Protein AF-A0A939CFZ0-F1 (afdb_monomer_lite)

Radius of gyration: 14.92 Å; chains: 1; bounding box: 41×32×35 Å

pLDDT: mean 77.71, std 24.06, range [23.08, 98.31]

Secondary structure (DSSP, 8-state):
------------TTS--SBSS-GGG------S---HHHHGGGB-EEEEEE----TTTHHHHHHHHHHHHHHHHHHHHTTT---EEEEEESS--HHHHHHHHHHHHTTSSSEEEETT-HHHHHHHHHHHHT-

Foldseek 3Di:
DDDPQPQDPPPVVPDAHQWPDDPVPPDPPPDPDDQLLVRQVTHAEGEGEEEDQDLVCQVVSLVVRVVVLVVVQVRNVVNVHGHAYEYEYQHDDPVSVVVNVVCCVVRVHVAYAHPVDPVRVVVVVVVSNVD

Sequence (131 aa):
DGYFVYSCYFNITTLGEPFNLAPAELVANKSSTIEPSVVAPYVIALGELKGGIDPAGADEHWKTAQAALNRIREAFSRVGHSPLTFFVGSAIARRMAGEIWNQLENGTLSNAANLNRENQVASISRWLCSL

Structure (mmCIF, N/CA/C/O backbone):
data_AF-A0A939CFZ0-F1
#
_entry.id   AF-A0A939CFZ0-F1
#
loop_
_atom_site.group_PDB
_atom_site.id
_atom_site.type_symbol
_atom_site.label_atom_id
_atom_site.label_alt_id
_atom_site.label_comp_id
_atom_site.label_asym_id
_atom_site.label_entity_id
_atom_site.label_seq_id
_atom_site.pdbx_PDB_ins_code
_atom_site.Cartn_x
_atom_site.Cartn_y
_atom_site.Cartn_z
_atom_site.occupancy
_atom_site.B_iso_or_equiv
_atom_site.auth_seq_id
_atom_site.auth_comp_id
_atom_site.auth_asym_id
_atom_site.auth_atom_id
_atom_site.pdbx_PDB_model_num
ATOM 1 N N . ASP A 1 1 ? -4.472 19.194 -17.333 1.00 30.38 1 ASP A N 1
ATOM 2 C CA . ASP A 1 1 ? -3.501 18.104 -17.092 1.00 30.38 1 ASP A CA 1
ATOM 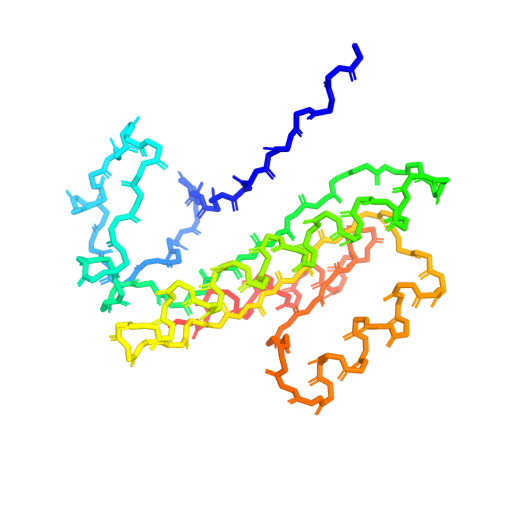3 C C . ASP A 1 1 ? -3.765 17.423 -15.755 1.00 30.38 1 ASP A C 1
ATOM 5 O O . ASP A 1 1 ? -3.007 17.550 -14.802 1.00 30.38 1 ASP A O 1
ATOM 9 N N . GLY A 1 2 ? -4.929 16.770 -15.663 1.00 26.86 2 GLY A N 1
ATOM 10 C CA . GLY A 1 2 ? -5.463 16.219 -14.419 1.00 26.86 2 GLY A CA 1
ATOM 11 C C . GLY A 1 2 ? -5.058 14.763 -14.234 1.00 26.86 2 GLY A C 1
ATOM 12 O O . GLY A 1 2 ? -5.605 13.879 -14.890 1.00 26.86 2 GLY A O 1
ATOM 13 N N . TYR A 1 3 ? -4.126 14.513 -13.320 1.00 26.98 3 TYR A N 1
ATOM 14 C CA . TYR A 1 3 ? -3.866 13.168 -12.825 1.00 26.98 3 TYR A CA 1
ATOM 15 C C . TYR A 1 3 ? -5.066 12.721 -11.986 1.00 26.98 3 TYR A C 1
ATOM 17 O O . TYR A 1 3 ? -5.286 13.210 -10.878 1.00 26.98 3 TYR A O 1
ATOM 25 N N . PHE A 1 4 ? -5.858 11.799 -12.531 1.00 23.08 4 PHE A N 1
ATOM 26 C CA . PHE A 1 4 ? -6.866 11.065 -11.778 1.00 23.08 4 PHE A CA 1
ATOM 27 C C . PHE A 1 4 ? -6.162 10.295 -10.656 1.00 23.08 4 PHE A C 1
ATOM 29 O O . PHE A 1 4 ? -5.534 9.260 -10.883 1.00 23.08 4 PHE A O 1
ATOM 36 N N . VAL A 1 5 ? -6.250 10.811 -9.431 1.00 25.39 5 VAL A N 1
ATOM 37 C CA . VAL A 1 5 ? -5.946 10.039 -8.229 1.00 25.39 5 VAL A CA 1
ATOM 38 C C . VAL A 1 5 ? -7.074 9.024 -8.085 1.00 25.39 5 VAL A C 1
ATOM 40 O O . VAL A 1 5 ? -8.095 9.299 -7.462 1.00 25.39 5 VAL A O 1
ATOM 43 N N . TYR A 1 6 ? -6.913 7.849 -8.691 1.00 26.91 6 TYR A N 1
ATOM 44 C CA . TYR A 1 6 ? -7.651 6.679 -8.242 1.00 26.91 6 TYR A CA 1
ATOM 45 C C . TYR A 1 6 ? -7.148 6.377 -6.830 1.00 26.91 6 TYR A C 1
ATOM 47 O O . TYR A 1 6 ? -6.090 5.776 -6.651 1.00 26.91 6 TYR A O 1
ATOM 55 N N . SER A 1 7 ? -7.875 6.852 -5.818 1.00 30.52 7 SER A N 1
ATOM 56 C CA . SER A 1 7 ? -7.883 6.155 -4.540 1.00 30.52 7 SER A CA 1
ATOM 57 C C . SER A 1 7 ? -8.639 4.864 -4.824 1.00 30.52 7 SER A C 1
ATOM 59 O O . SER A 1 7 ? -9.865 4.853 -4.948 1.00 30.52 7 SER A O 1
ATOM 61 N N . CYS A 1 8 ? -7.893 3.801 -5.120 1.00 31.34 8 CYS A N 1
ATOM 62 C CA . CYS A 1 8 ? -8.468 2.480 -5.289 1.00 31.34 8 CYS A CA 1
ATOM 63 C C . CYS A 1 8 ? -8.959 2.018 -3.917 1.00 31.34 8 CYS A C 1
ATOM 65 O O . CYS A 1 8 ? -8.234 1.360 -3.178 1.00 31.34 8 CYS A O 1
ATOM 67 N N . TYR A 1 9 ? -10.220 2.312 -3.603 1.00 33.47 9 TYR A N 1
ATOM 68 C CA . TYR A 1 9 ? -11.008 1.374 -2.821 1.00 33.47 9 TYR A CA 1
ATOM 69 C C . TYR A 1 9 ? -11.030 0.093 -3.649 1.00 33.47 9 TYR A C 1
ATOM 71 O O . TYR A 1 9 ? -11.681 0.037 -4.693 1.00 33.47 9 TYR A O 1
ATOM 79 N N . PHE A 1 10 ? -10.224 -0.894 -3.265 1.00 31.50 10 PHE A N 1
ATOM 80 C CA . PHE A 1 10 ? -10.319 -2.228 -3.836 1.00 31.50 10 PHE A CA 1
ATOM 81 C C . PHE A 1 10 ? -11.699 -2.783 -3.473 1.00 31.50 10 PHE A C 1
ATOM 83 O O . PHE A 1 10 ? -11.887 -3.384 -2.425 1.00 31.50 10 PHE A O 1
ATOM 90 N N . ASN A 1 11 ? -12.674 -2.532 -4.339 1.00 27.66 11 ASN A N 1
ATOM 91 C CA . ASN A 1 11 ? -13.893 -3.309 -4.423 1.00 27.66 11 ASN A CA 1
ATOM 92 C C . ASN A 1 11 ? -13.562 -4.453 -5.386 1.00 27.66 11 ASN A C 1
ATOM 94 O O . ASN A 1 11 ? -13.611 -4.293 -6.608 1.00 27.66 11 ASN A O 1
ATOM 98 N N . ILE A 1 12 ? -13.068 -5.566 -4.837 1.00 31.70 12 ILE A N 1
ATOM 99 C CA . ILE A 1 12 ? -12.802 -6.777 -5.611 1.00 31.70 12 ILE A CA 1
ATOM 100 C C . ILE A 1 12 ? -14.153 -7.468 -5.819 1.00 31.70 12 ILE A C 1
ATOM 102 O O . ILE A 1 12 ? -14.441 -8.513 -5.246 1.00 31.70 12 ILE A O 1
ATOM 106 N N . THR A 1 13 ? -14.975 -6.915 -6.709 1.00 27.11 13 THR A N 1
ATOM 107 C CA . THR A 1 13 ? -16.302 -7.452 -7.056 1.00 27.11 13 THR A CA 1
ATOM 108 C C . THR A 1 13 ? -16.230 -8.753 -7.873 1.00 27.11 13 THR A C 1
ATOM 110 O O . THR A 1 13 ? -17.163 -9.114 -8.586 1.00 27.11 13 THR A O 1
ATOM 113 N N . THR A 1 14 ? -15.114 -9.485 -7.820 1.00 31.31 14 THR A N 1
ATOM 114 C CA . THR A 1 14 ? -14.989 -10.810 -8.452 1.00 31.31 14 THR A CA 1
ATOM 115 C C . THR A 1 14 ? -14.184 -11.841 -7.662 1.00 31.31 14 THR A C 1
ATOM 117 O O . THR A 1 14 ? -14.137 -12.987 -8.090 1.00 31.31 14 THR A O 1
ATOM 120 N N . LEU A 1 15 ? -13.605 -11.503 -6.506 1.00 31.08 15 LEU A N 1
ATOM 121 C CA . LEU A 1 15 ? -12.813 -12.410 -5.661 1.00 31.08 15 LEU A CA 1
ATOM 122 C C . LEU A 1 15 ? -12.741 -11.868 -4.213 1.00 31.08 15 LEU A C 1
ATOM 124 O O . LEU A 1 15 ? -11.761 -11.229 -3.866 1.00 31.08 15 LEU A O 1
ATOM 128 N N . GLY A 1 16 ? -13.763 -12.129 -3.386 1.00 33.84 16 GLY A N 1
ATOM 129 C CA . GLY A 1 16 ? -13.698 -12.088 -1.907 1.00 33.84 16 GLY A CA 1
ATOM 130 C C . GLY A 1 16 ? -13.212 -10.778 -1.257 1.00 33.84 16 GLY A C 1
ATOM 131 O O . GLY A 1 16 ? -12.017 -10.538 -1.142 1.00 33.84 16 GLY A O 1
ATOM 132 N N . GLU A 1 17 ? -14.166 -9.966 -0.803 1.00 39.81 17 GLU A N 1
ATOM 133 C CA . GLU A 1 17 ? -14.052 -8.568 -0.347 1.00 39.81 17 GLU A CA 1
ATOM 134 C C . GLU A 1 17 ? -13.110 -8.299 0.861 1.00 39.81 17 GLU A C 1
ATOM 136 O O . GLU A 1 17 ? -13.135 -9.052 1.831 1.00 39.81 17 GLU A O 1
ATOM 141 N N . PRO A 1 18 ? -12.381 -7.157 0.894 1.00 44.28 18 PRO A N 1
ATOM 142 C CA . PRO A 1 18 ? -11.591 -6.676 2.042 1.00 44.28 18 PRO A CA 1
ATOM 143 C C . PRO A 1 18 ? -12.430 -5.948 3.121 1.00 44.28 18 PRO A C 1
ATOM 145 O O . PRO A 1 18 ? -11.961 -5.008 3.770 1.00 44.28 18 PRO A O 1
ATOM 148 N N . PHE A 1 19 ? -13.678 -6.374 3.319 1.00 45.50 19 PHE A N 1
ATOM 149 C CA . PHE A 1 19 ? -14.590 -5.859 4.341 1.00 45.50 19 PHE A CA 1
ATOM 150 C C . PHE A 1 19 ? -15.130 -7.030 5.160 1.00 45.50 19 PHE A C 1
ATOM 152 O O . PHE A 1 19 ? -15.571 -8.023 4.586 1.00 45.50 19 PHE A O 1
ATOM 159 N N . ASN A 1 20 ? -15.162 -6.906 6.491 1.00 49.06 20 ASN A N 1
ATOM 160 C CA . ASN A 1 20 ? -15.810 -7.901 7.359 1.00 49.06 20 ASN A CA 1
ATOM 161 C C . ASN A 1 20 ? -17.340 -7.717 7.361 1.00 49.06 20 ASN A C 1
ATOM 163 O O . ASN A 1 20 ? -17.954 -7.473 8.399 1.00 49.06 20 ASN A O 1
ATOM 167 N N . LEU A 1 21 ? -17.934 -7.720 6.170 1.00 49.19 21 LEU A N 1
ATOM 168 C CA . LEU A 1 21 ? -19.355 -7.512 5.910 1.00 49.19 21 LEU A CA 1
ATOM 169 C C . LEU A 1 21 ? -19.828 -8.552 4.899 1.00 49.19 21 LEU A C 1
ATOM 171 O O . LEU A 1 21 ? -19.090 -8.926 3.985 1.00 49.19 21 LEU A O 1
ATOM 175 N N . ALA A 1 22 ? -21.079 -8.997 5.022 1.00 48.50 22 ALA A N 1
ATOM 176 C CA . ALA A 1 22 ? -21.674 -9.799 3.961 1.00 48.50 22 ALA A CA 1
ATOM 177 C C . ALA A 1 22 ? -21.797 -8.944 2.679 1.00 48.50 22 ALA A C 1
ATOM 179 O O . ALA A 1 22 ? -22.080 -7.748 2.777 1.00 48.50 22 ALA A O 1
ATOM 180 N N . PRO A 1 23 ? -21.681 -9.517 1.462 1.00 53.94 23 PRO A N 1
ATOM 181 C CA . PRO A 1 23 ? -21.803 -8.754 0.211 1.00 53.94 23 PRO A CA 1
ATOM 182 C C . PRO A 1 23 ? -23.098 -7.931 0.094 1.00 53.94 23 PRO A C 1
ATOM 184 O O . PRO A 1 23 ? -23.124 -6.897 -0.564 1.00 53.94 23 PRO A O 1
ATOM 187 N N . ALA A 1 24 ? -24.174 -8.372 0.757 1.00 50.50 24 ALA A N 1
ATOM 188 C CA . ALA A 1 24 ? -25.457 -7.670 0.807 1.00 50.50 24 ALA A CA 1
ATOM 189 C C . ALA A 1 24 ? -25.440 -6.391 1.671 1.00 50.50 24 ALA A C 1
ATOM 191 O O . ALA A 1 24 ? -26.311 -5.539 1.513 1.00 50.50 24 ALA A O 1
ATOM 192 N N . GLU A 1 25 ? -24.467 -6.251 2.571 1.00 49.28 25 GLU A N 1
ATOM 193 C CA . GLU A 1 25 ? -24.308 -5.109 3.480 1.00 49.28 25 GLU A CA 1
ATOM 194 C C . GLU A 1 25 ? -23.348 -4.049 2.922 1.00 49.28 25 GLU A C 1
ATOM 196 O O . GLU A 1 25 ? -23.222 -2.960 3.488 1.00 49.28 25 GLU A O 1
ATOM 201 N N . LEU A 1 26 ? -22.702 -4.329 1.783 1.00 48.41 26 LEU A N 1
ATOM 202 C CA . LEU A 1 26 ? -21.867 -3.372 1.068 1.00 48.41 26 LEU A CA 1
ATOM 203 C C . LEU A 1 26 ? -22.761 -2.321 0.388 1.00 48.41 26 LEU A C 1
ATOM 205 O O . LEU A 1 26 ? -23.073 -2.383 -0.802 1.00 48.41 26 LEU A O 1
ATOM 209 N N . VAL A 1 27 ? -23.214 -1.327 1.152 1.00 47.69 27 VAL A N 1
ATOM 210 C CA . VAL A 1 27 ? -23.895 -0.164 0.581 1.00 47.69 27 VAL A CA 1
ATOM 211 C C . VAL A 1 27 ? -22.878 0.563 -0.293 1.00 47.69 27 VAL A C 1
ATOM 213 O O . VAL A 1 27 ? -21.887 1.090 0.212 1.00 47.69 27 VAL A O 1
ATOM 216 N N . ALA A 1 28 ? -23.120 0.599 -1.607 1.00 44.78 28 ALA A N 1
ATOM 217 C CA . ALA A 1 28 ? -22.360 1.413 -2.549 1.00 44.78 28 ALA A CA 1
ATOM 218 C C . ALA A 1 28 ? -22.519 2.891 -2.168 1.00 44.78 28 ALA A C 1
ATOM 220 O O . ALA A 1 28 ? -23.424 3.594 -2.626 1.00 44.78 28 ALA A O 1
ATOM 221 N N . ASN A 1 29 ? -21.666 3.350 -1.260 1.00 42.12 29 ASN A N 1
ATOM 222 C CA . ASN A 1 29 ? -21.728 4.689 -0.723 1.00 42.12 29 ASN A CA 1
ATOM 223 C C . ASN A 1 29 ? -21.163 5.628 -1.794 1.00 42.12 29 ASN A C 1
ATOM 225 O O . ASN A 1 29 ? -19.958 5.708 -2.003 1.00 42.12 29 ASN A O 1
ATOM 229 N N . LYS A 1 30 ? -22.049 6.319 -2.521 1.00 42.34 30 LYS A N 1
ATOM 230 C CA . LYS A 1 30 ? -21.680 7.356 -3.507 1.00 42.34 30 LYS A CA 1
ATOM 231 C C . LYS A 1 30 ? -21.201 8.657 -2.841 1.00 42.34 30 LYS A C 1
ATOM 233 O O . LYS A 1 30 ? -20.939 9.637 -3.532 1.00 42.34 30 LYS A O 1
ATOM 238 N N . SER A 1 31 ? -21.136 8.680 -1.509 1.00 44.25 31 SER A N 1
ATOM 239 C CA . SER A 1 31 ? -20.640 9.800 -0.717 1.00 44.25 31 SER A CA 1
ATOM 240 C C . SER A 1 31 ? -19.113 9.855 -0.773 1.00 44.25 31 SER A C 1
ATOM 242 O O . SER A 1 31 ? -18.437 8.877 -0.465 1.00 44.25 31 SER A O 1
ATOM 244 N N . SER A 1 32 ? -18.564 11.024 -1.101 1.00 47.16 32 SER A N 1
ATOM 245 C CA . SER A 1 32 ? -17.135 11.335 -0.953 1.00 47.16 32 SER A CA 1
ATOM 246 C C . SER A 1 32 ? -16.677 11.401 0.509 1.00 47.16 32 SER A C 1
ATOM 248 O O . SER A 1 32 ? -15.482 11.525 0.774 1.00 47.16 32 SER A O 1
ATOM 250 N N . THR A 1 33 ? -17.617 11.357 1.454 1.00 49.81 33 THR A N 1
ATOM 251 C CA . THR A 1 33 ? -17.365 11.478 2.886 1.00 49.81 33 THR A CA 1
ATOM 252 C C . THR A 1 33 ? -17.589 10.119 3.532 1.00 49.81 33 THR A C 1
ATOM 254 O O . THR A 1 33 ? -18.728 9.691 3.728 1.00 49.81 33 THR A O 1
ATOM 257 N N . ILE A 1 34 ? -16.491 9.427 3.827 1.00 59.59 34 ILE A N 1
ATOM 258 C CA . ILE A 1 34 ? -16.495 8.269 4.716 1.00 59.59 34 ILE A CA 1
ATOM 259 C C . ILE A 1 34 ? -16.371 8.811 6.133 1.00 59.59 34 ILE A C 1
ATOM 261 O O . ILE A 1 34 ? -15.347 9.404 6.460 1.00 59.59 34 ILE A O 1
ATOM 265 N N . GLU A 1 35 ? -17.395 8.603 6.958 1.00 71.75 35 GLU A N 1
ATOM 266 C CA . GLU A 1 35 ? -17.320 8.854 8.398 1.00 71.75 35 GLU A CA 1
ATOM 267 C C . GLU A 1 35 ? -16.578 7.684 9.059 1.00 71.75 35 GLU A C 1
ATOM 269 O O . GLU A 1 35 ? -17.145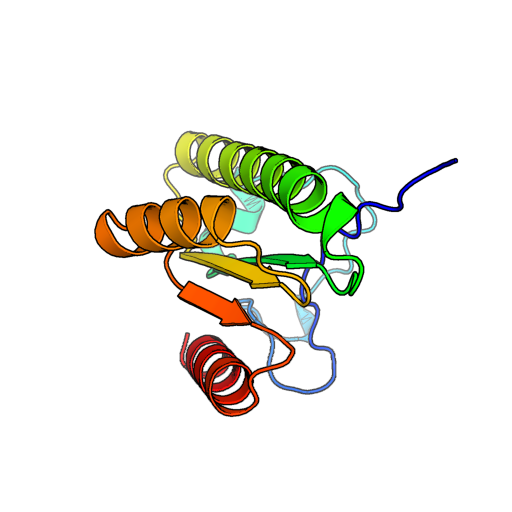 6.589 9.162 1.00 71.75 35 GLU A O 1
ATOM 274 N N . PRO A 1 36 ? -15.316 7.859 9.505 1.00 71.31 36 PRO A N 1
ATOM 275 C CA . PRO A 1 36 ? -14.514 6.748 10.010 1.00 71.31 36 PRO A CA 1
ATOM 276 C C . PRO A 1 36 ? -15.162 6.061 11.213 1.00 71.31 36 PRO A C 1
ATOM 278 O O . PRO A 1 36 ? -15.014 4.859 11.370 1.00 71.31 36 PRO A O 1
ATOM 281 N N . SER A 1 37 ? -15.926 6.793 12.027 1.00 72.31 37 SER A N 1
ATOM 282 C CA . SER A 1 37 ? -16.628 6.260 13.203 1.00 72.31 37 SER A CA 1
ATOM 283 C C . SER A 1 37 ? -17.674 5.199 12.861 1.00 72.31 37 SER A C 1
ATOM 285 O O . SER A 1 37 ? -17.923 4.313 13.672 1.00 72.31 37 SER A O 1
ATOM 287 N N . VAL A 1 38 ? -18.273 5.273 11.670 1.00 75.12 38 VAL A N 1
ATOM 288 C CA . VAL A 1 38 ? -19.306 4.333 11.217 1.00 75.12 38 VAL A CA 1
ATOM 289 C C . VAL A 1 38 ? -18.672 3.095 10.592 1.00 75.12 38 VAL A C 1
ATOM 291 O O . VAL A 1 38 ? -19.132 1.980 10.821 1.00 75.12 38 VAL A O 1
ATOM 294 N N . VAL A 1 39 ? -17.614 3.281 9.800 1.00 75.38 39 VAL A N 1
ATOM 295 C CA . VAL A 1 39 ? -17.022 2.188 9.014 1.00 75.38 39 VAL A CA 1
ATOM 296 C C . VAL A 1 39 ? -15.868 1.479 9.713 1.00 75.38 39 VAL A C 1
ATOM 298 O O . VAL A 1 39 ? -15.564 0.350 9.346 1.00 75.38 39 VAL A O 1
ATOM 301 N N . ALA A 1 40 ? -15.225 2.109 10.704 1.00 76.50 40 ALA A N 1
ATOM 302 C CA . ALA A 1 40 ? -14.045 1.579 11.390 1.00 76.50 40 ALA A CA 1
ATOM 303 C C . ALA A 1 40 ? -14.156 0.100 11.781 1.00 76.50 40 ALA A C 1
ATOM 305 O O . ALA A 1 40 ? -13.257 -0.647 11.401 1.00 76.50 40 ALA A O 1
ATOM 306 N N . PRO A 1 41 ? -15.248 -0.374 12.411 1.00 77.62 41 PRO A N 1
ATOM 307 C CA . PRO A 1 41 ? -15.362 -1.781 12.798 1.00 77.62 41 PRO A CA 1
ATOM 308 C C . PRO A 1 41 ? -15.257 -2.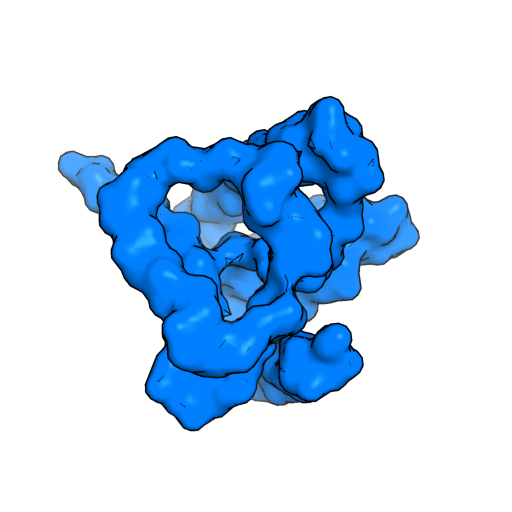782 11.634 1.00 77.62 41 PRO A C 1
ATOM 310 O O . PRO A 1 41 ? -14.942 -3.946 11.860 1.00 77.62 41 PRO A O 1
ATOM 313 N N . TYR A 1 42 ? -15.511 -2.340 10.399 1.00 81.94 42 TYR A N 1
ATOM 314 C CA . TYR A 1 42 ? -15.581 -3.185 9.204 1.00 81.94 42 TYR A CA 1
ATOM 315 C C . TYR A 1 42 ? -14.370 -3.048 8.274 1.00 81.94 42 TYR A C 1
ATOM 317 O O . TYR A 1 42 ? -14.204 -3.858 7.361 1.00 81.94 42 TYR A O 1
ATOM 325 N N . VAL A 1 43 ? -13.534 -2.025 8.476 1.00 82.31 43 VAL A N 1
ATOM 326 C CA . VAL A 1 43 ? -12.373 -1.743 7.623 1.00 82.31 43 VAL A CA 1
ATOM 327 C C . VAL A 1 43 ? -11.149 -2.471 8.170 1.00 82.31 43 VAL A C 1
ATOM 329 O O . VAL A 1 43 ? -10.579 -2.062 9.183 1.00 82.31 43 VAL A O 1
ATOM 332 N N . ILE A 1 44 ? -10.722 -3.529 7.478 1.00 88.00 44 ILE A N 1
ATOM 333 C CA . ILE A 1 44 ? -9.565 -4.344 7.881 1.00 88.00 44 ILE A CA 1
ATOM 334 C C . ILE A 1 44 ? -8.265 -3.813 7.262 1.00 88.00 44 ILE A C 1
ATOM 336 O O . ILE A 1 44 ? -7.260 -3.669 7.962 1.00 88.00 44 ILE A O 1
ATOM 340 N N . ALA A 1 45 ? -8.280 -3.480 5.967 1.00 90.56 45 ALA A N 1
ATOM 341 C CA . ALA A 1 45 ? -7.112 -2.981 5.247 1.00 90.56 45 ALA A CA 1
ATOM 342 C C . ALA A 1 45 ? -7.467 -1.876 4.244 1.00 90.56 45 ALA A C 1
ATOM 344 O O . ALA A 1 45 ? -8.511 -1.911 3.598 1.00 90.56 45 ALA A O 1
ATOM 345 N N . LEU A 1 46 ? -6.565 -0.909 4.081 1.00 91.12 46 LEU A N 1
ATOM 346 C CA . LEU A 1 46 ? -6.657 0.168 3.096 1.00 91.12 46 LEU A CA 1
ATOM 347 C C . LEU A 1 46 ? -5.314 0.338 2.391 1.00 91.12 46 LEU A C 1
ATOM 349 O O . LEU A 1 46 ? -4.260 0.281 3.019 1.00 91.12 46 LEU A O 1
ATOM 353 N N . GLY A 1 47 ? -5.320 0.579 1.087 1.00 92.88 47 GLY A N 1
ATOM 354 C CA . GLY A 1 47 ? -4.073 0.699 0.348 1.00 92.88 47 GLY A CA 1
ATOM 355 C C . GLY A 1 47 ? -4.163 1.614 -0.853 1.00 92.88 47 GLY A C 1
ATOM 356 O O . GLY A 1 47 ? -5.241 1.953 -1.327 1.00 92.88 47 GLY A O 1
ATOM 357 N N . GLU A 1 48 ? -2.995 2.006 -1.345 1.00 94.31 48 GLU A N 1
ATOM 358 C CA . GLU A 1 48 ? -2.854 2.800 -2.561 1.00 94.31 48 GLU A CA 1
ATOM 359 C C . GLU A 1 48 ? -2.264 1.936 -3.677 1.00 94.31 48 GLU A C 1
ATOM 361 O O . GLU A 1 48 ? -1.261 1.246 -3.476 1.00 94.31 48 GLU A O 1
ATOM 366 N N . LEU A 1 49 ? -2.864 2.011 -4.869 1.00 94.75 49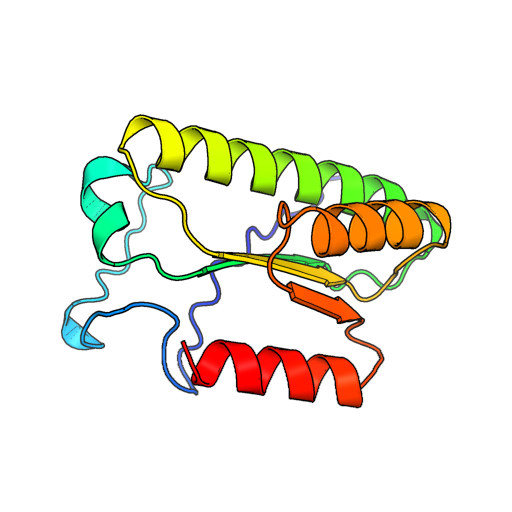 LEU A N 1
ATOM 367 C CA . LEU A 1 49 ? -2.380 1.348 -6.077 1.00 94.75 49 LEU A CA 1
ATOM 368 C C . LEU A 1 49 ? -1.975 2.382 -7.133 1.00 94.75 49 LEU A C 1
ATOM 370 O O . LEU A 1 49 ? -2.751 3.272 -7.478 1.00 94.75 49 LEU A O 1
ATOM 374 N N . LYS A 1 50 ? -0.761 2.255 -7.678 1.00 91.62 50 LYS A N 1
ATOM 375 C CA . LYS A 1 50 ? -0.236 3.099 -8.762 1.00 91.62 50 LYS A CA 1
ATOM 376 C C . LYS A 1 50 ? 0.201 2.233 -9.943 1.00 91.62 50 LYS A C 1
ATOM 378 O O . LYS A 1 50 ? 1.239 1.579 -9.898 1.00 91.62 50 LYS A O 1
ATOM 383 N N . GLY A 1 51 ? -0.587 2.259 -11.017 1.00 91.44 51 GLY A N 1
ATOM 384 C CA . GLY A 1 51 ? -0.323 1.500 -12.248 1.00 91.44 51 GLY A CA 1
ATOM 385 C C . GLY A 1 51 ? 0.630 2.175 -13.244 1.00 91.44 51 GLY A C 1
ATOM 386 O O . GLY A 1 51 ? 1.020 1.542 -14.220 1.00 91.44 51 GLY A O 1
ATOM 387 N N . GLY A 1 52 ? 1.008 3.438 -13.015 1.00 87.06 52 GLY A N 1
ATOM 388 C CA . GLY A 1 52 ? 1.905 4.180 -13.905 1.00 87.06 52 GLY A CA 1
ATOM 389 C C . GLY A 1 52 ? 3.266 3.493 -14.056 1.00 87.06 52 GLY A C 1
ATOM 390 O O . GLY A 1 52 ? 3.885 3.118 -13.060 1.00 87.06 52 GLY A O 1
ATOM 391 N N . ILE A 1 53 ? 3.712 3.327 -15.303 1.00 86.69 53 ILE A N 1
ATOM 392 C CA . ILE A 1 53 ? 4.981 2.665 -15.651 1.00 86.69 53 ILE A CA 1
ATOM 393 C C . ILE A 1 53 ? 6.149 3.644 -15.813 1.00 86.69 53 ILE A C 1
ATOM 395 O O . ILE A 1 53 ? 7.294 3.206 -15.886 1.00 86.69 53 ILE A O 1
ATOM 399 N N . ASP A 1 54 ? 5.867 4.949 -15.893 1.00 88.69 54 ASP A N 1
ATOM 400 C CA . ASP A 1 54 ? 6.890 5.971 -16.097 1.00 88.69 54 ASP A CA 1
ATOM 401 C C . ASP A 1 54 ? 7.736 6.143 -14.821 1.00 88.69 54 ASP A C 1
ATOM 403 O O . ASP A 1 54 ? 7.213 6.581 -13.788 1.00 88.69 54 ASP A O 1
ATOM 407 N N . PRO A 1 55 ? 9.041 5.814 -14.858 1.00 83.81 55 PRO A N 1
ATOM 408 C CA . PRO A 1 55 ? 9.913 5.973 -13.704 1.00 83.81 55 PRO A CA 1
ATOM 409 C C . PRO A 1 55 ? 10.114 7.439 -13.298 1.00 83.81 55 PRO A C 1
ATOM 411 O O . PRO A 1 55 ? 10.411 7.682 -12.129 1.00 83.81 55 PRO A O 1
ATOM 414 N N . ALA A 1 56 ? 9.940 8.408 -14.207 1.00 86.81 56 ALA A N 1
ATOM 415 C CA . ALA A 1 56 ? 10.105 9.827 -13.888 1.00 86.81 56 ALA A CA 1
ATOM 416 C C . ALA A 1 56 ? 9.031 10.322 -12.903 1.00 86.81 56 ALA A C 1
ATOM 418 O O . ALA A 1 56 ? 9.335 11.092 -11.994 1.00 86.81 56 ALA A O 1
ATOM 419 N N . GLY A 1 57 ? 7.799 9.816 -13.027 1.00 85.56 57 GLY A N 1
ATOM 420 C CA . GLY A 1 57 ? 6.679 10.148 -12.140 1.00 85.56 57 GLY A CA 1
ATOM 421 C C . GLY A 1 57 ? 6.583 9.294 -10.869 1.00 85.56 57 GLY A C 1
ATOM 422 O O . GLY A 1 57 ? 5.756 9.574 -10.001 1.00 85.56 57 GLY A O 1
ATOM 423 N N . ALA A 1 58 ? 7.407 8.250 -10.723 1.00 87.44 58 ALA A N 1
ATOM 424 C CA . ALA A 1 58 ? 7.278 7.270 -9.639 1.00 87.44 58 ALA A CA 1
ATOM 425 C C . ALA A 1 58 ? 7.371 7.909 -8.243 1.00 87.44 58 ALA A C 1
ATOM 427 O O . ALA A 1 58 ? 6.537 7.663 -7.370 1.00 87.44 58 ALA A O 1
ATOM 428 N N . ASP A 1 59 ? 8.352 8.790 -8.055 1.00 89.56 59 ASP A N 1
ATOM 429 C CA . ASP A 1 59 ? 8.589 9.479 -6.789 1.00 89.56 59 ASP A CA 1
ATOM 430 C C . ASP A 1 59 ? 7.458 10.463 -6.431 1.00 89.56 59 ASP A C 1
ATOM 432 O O . ASP A 1 59 ? 7.121 10.620 -5.255 1.00 89.56 59 ASP A O 1
ATOM 436 N N . GLU A 1 60 ? 6.854 11.120 -7.424 1.00 88.56 60 GLU A N 1
ATOM 437 C CA . GLU A 1 60 ? 5.724 12.040 -7.232 1.00 88.56 60 GLU A CA 1
ATOM 438 C C . GLU A 1 60 ? 4.435 11.285 -6.890 1.00 88.56 60 GLU A C 1
ATOM 440 O O . GLU A 1 60 ? 3.702 11.649 -5.959 1.00 88.56 60 GLU A O 1
ATOM 445 N N . HIS A 1 61 ? 4.181 10.183 -7.597 1.00 89.81 61 HIS A N 1
ATOM 446 C CA . HIS A 1 61 ? 3.057 9.298 -7.314 1.00 89.81 61 HIS A CA 1
ATOM 447 C C . HIS A 1 61 ? 3.174 8.651 -5.932 1.00 89.81 61 HIS A C 1
ATOM 449 O O . HIS A 1 61 ? 2.168 8.549 -5.225 1.00 89.81 61 HIS A O 1
ATOM 455 N N . TRP A 1 62 ? 4.387 8.281 -5.513 1.00 91.25 62 TRP A N 1
ATOM 456 C CA . TRP A 1 62 ? 4.654 7.782 -4.168 1.00 91.25 62 TRP A CA 1
ATOM 457 C C . TRP A 1 62 ? 4.380 8.826 -3.085 1.00 91.25 62 TRP A C 1
ATOM 459 O O . TRP A 1 62 ? 3.661 8.525 -2.137 1.00 91.25 62 TRP A O 1
ATOM 469 N N . LYS A 1 63 ? 4.865 10.066 -3.233 1.00 91.38 63 LYS A N 1
ATOM 470 C CA . LYS A 1 63 ? 4.586 11.148 -2.264 1.00 91.38 63 LYS A CA 1
ATOM 471 C C . LYS A 1 63 ? 3.086 11.382 -2.089 1.00 91.38 63 LYS A C 1
ATOM 473 O O . LYS A 1 63 ? 2.603 11.568 -0.973 1.00 91.38 63 LYS A O 1
ATOM 478 N N . THR A 1 64 ? 2.342 11.327 -3.191 1.00 89.12 64 THR A N 1
ATOM 479 C CA . THR A 1 64 ? 0.881 11.465 -3.173 1.00 89.12 64 THR A CA 1
ATOM 480 C C . THR A 1 64 ? 0.215 10.287 -2.454 1.00 89.12 64 THR A C 1
ATOM 482 O O . THR A 1 64 ? -0.659 10.501 -1.615 1.00 89.12 64 THR A O 1
ATOM 485 N N . ALA A 1 65 ? 0.649 9.052 -2.733 1.00 91.62 65 ALA A N 1
ATOM 486 C CA . ALA A 1 65 ? 0.164 7.853 -2.047 1.00 91.62 65 ALA A CA 1
ATOM 487 C C . ALA A 1 65 ? 0.468 7.894 -0.540 1.00 91.62 65 ALA A C 1
ATOM 489 O O . ALA A 1 65 ? -0.410 7.641 0.279 1.00 91.62 65 ALA A O 1
ATOM 490 N N . GLN A 1 66 ? 1.685 8.283 -0.159 1.00 93.69 66 GLN A N 1
ATOM 491 C CA . GLN A 1 66 ? 2.093 8.415 1.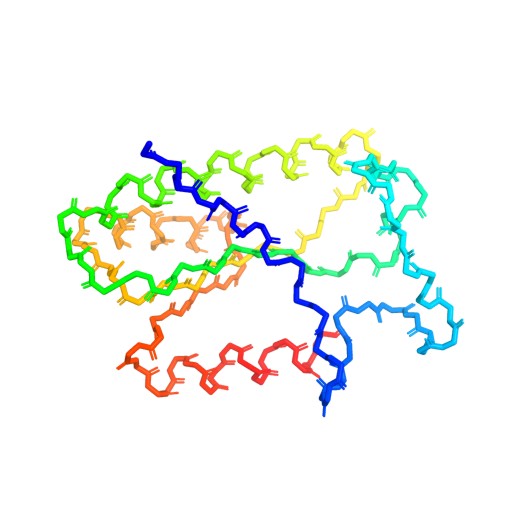237 1.00 93.69 66 GLN A CA 1
ATOM 492 C C . GLN A 1 66 ? 1.233 9.449 1.976 1.00 93.69 66 GLN A C 1
ATOM 494 O O . GLN A 1 66 ? 0.761 9.177 3.079 1.00 93.69 66 GLN A O 1
ATOM 499 N N . ALA A 1 67 ? 0.965 10.604 1.359 1.00 89.25 67 ALA A N 1
ATOM 500 C CA . ALA A 1 67 ? 0.076 11.610 1.934 1.00 89.25 67 ALA A CA 1
ATOM 501 C C . ALA A 1 67 ? -1.359 11.084 2.123 1.00 89.25 67 ALA A C 1
ATOM 503 O O . ALA A 1 67 ? -1.981 11.365 3.147 1.00 89.25 67 ALA A O 1
ATOM 504 N N . ALA A 1 68 ? -1.883 10.299 1.175 1.00 89.50 68 ALA A N 1
ATOM 505 C CA . ALA A 1 68 ? -3.195 9.664 1.301 1.00 89.50 68 ALA A CA 1
ATOM 506 C C . ALA A 1 68 ? -3.231 8.629 2.441 1.00 89.50 68 ALA A C 1
ATOM 508 O O . ALA A 1 68 ? -4.121 8.685 3.290 1.00 89.50 68 ALA A O 1
ATOM 509 N N . LEU A 1 69 ? -2.228 7.751 2.524 1.00 92.69 69 LEU A N 1
ATOM 510 C CA . LEU A 1 69 ? -2.104 6.770 3.607 1.00 92.69 69 LEU A CA 1
ATOM 511 C C . LEU A 1 69 ? -1.975 7.445 4.982 1.00 92.69 69 LEU A C 1
ATOM 513 O O . LEU A 1 69 ? -2.565 6.976 5.952 1.00 92.69 69 LEU A O 1
ATOM 517 N N . ASN A 1 70 ? -1.262 8.571 5.082 1.00 92.44 70 ASN A N 1
ATOM 518 C CA . ASN A 1 70 ? -1.181 9.341 6.328 1.00 92.44 70 ASN A CA 1
ATOM 519 C C . ASN A 1 70 ? -2.554 9.880 6.747 1.00 92.44 70 ASN A C 1
ATOM 521 O O . ASN A 1 70 ? -2.951 9.683 7.893 1.00 92.44 70 ASN A O 1
ATOM 525 N N . ARG A 1 71 ? -3.322 10.459 5.813 1.00 90.44 71 ARG A N 1
ATOM 526 C CA . ARG A 1 71 ? -4.692 10.930 6.091 1.00 90.44 71 ARG A CA 1
ATOM 527 C C . ARG A 1 71 ? -5.605 9.801 6.558 1.00 90.44 71 ARG A C 1
ATOM 529 O O . ARG A 1 71 ? -6.413 10.022 7.453 1.00 90.44 71 ARG A O 1
ATOM 536 N N . ILE A 1 72 ? -5.469 8.605 5.980 1.00 86.44 72 ILE A N 1
ATOM 537 C CA . ILE A 1 72 ? -6.192 7.408 6.427 1.00 86.44 72 ILE A CA 1
ATOM 538 C C . ILE A 1 72 ? -5.832 7.099 7.882 1.00 86.44 72 ILE A C 1
ATOM 540 O O . ILE A 1 72 ? -6.715 7.077 8.735 1.00 86.44 72 ILE A O 1
ATOM 544 N N . ARG A 1 73 ? -4.545 6.927 8.200 1.00 92.31 73 ARG A N 1
ATOM 545 C CA . ARG A 1 73 ? -4.112 6.592 9.568 1.00 92.31 73 ARG A CA 1
ATOM 546 C C . ARG A 1 73 ? -4.570 7.639 10.585 1.00 92.31 73 ARG A C 1
ATOM 548 O O . ARG A 1 73 ? -5.087 7.279 11.635 1.00 92.31 73 ARG A O 1
ATOM 555 N N . GLU A 1 74 ? -4.448 8.922 10.254 1.00 90.25 74 GLU A N 1
ATOM 556 C CA . GLU A 1 74 ? -4.925 10.028 11.092 1.00 90.25 74 GLU A CA 1
ATOM 557 C C . GLU A 1 74 ? -6.447 10.030 11.270 1.00 90.25 74 GLU A C 1
ATOM 559 O O . GLU A 1 74 ? -6.945 10.372 12.339 1.00 90.25 74 GLU A O 1
ATOM 564 N N . ALA A 1 75 ? -7.212 9.692 10.231 1.00 87.06 75 ALA A N 1
ATOM 565 C CA . ALA A 1 75 ? -8.667 9.663 10.307 1.00 87.06 75 ALA A CA 1
ATOM 566 C C . ALA A 1 75 ? -9.184 8.523 11.184 1.00 87.06 75 ALA A C 1
ATOM 568 O O . ALA A 1 75 ? -10.085 8.742 11.995 1.00 87.06 75 ALA A O 1
ATOM 569 N N . PHE A 1 76 ? -8.596 7.335 11.054 1.00 87.38 76 PHE A N 1
ATOM 570 C CA . PHE A 1 76 ? -8.997 6.168 11.832 1.00 87.38 76 PHE A CA 1
ATOM 571 C C . PHE A 1 76 ? -8.463 6.211 13.272 1.00 87.38 76 PHE A C 1
ATOM 573 O O . PHE A 1 76 ? -9.177 5.807 14.192 1.00 87.38 76 PHE A O 1
ATOM 580 N N . SER A 1 77 ? -7.290 6.808 13.516 1.00 92.69 77 SER A N 1
ATOM 581 C CA . SER A 1 77 ? -6.771 6.961 14.883 1.00 92.69 77 SER A CA 1
ATOM 582 C C . SER A 1 77 ? -7.668 7.841 15.760 1.00 92.69 77 SER A C 1
ATOM 584 O O . SER A 1 77 ? -7.833 7.554 16.945 1.00 92.69 77 SER A O 1
ATOM 586 N N . ARG A 1 78 ? -8.334 8.854 15.179 1.00 91.06 78 ARG A N 1
ATOM 587 C CA . ARG A 1 78 ? -9.323 9.699 15.880 1.00 91.06 78 ARG A CA 1
ATOM 588 C C . ARG A 1 78 ? -10.537 8.932 16.402 1.00 91.06 78 ARG A C 1
ATOM 590 O O . ARG A 1 78 ? -11.207 9.424 17.303 1.00 91.06 78 ARG A O 1
ATOM 597 N N . VAL A 1 79 ? -10.823 7.756 15.847 1.00 90.62 79 VAL A N 1
ATOM 598 C CA . VAL A 1 79 ? -11.933 6.888 16.268 1.00 90.62 79 VAL A CA 1
ATOM 599 C C . VAL A 1 79 ? -11.443 5.607 16.949 1.00 90.62 79 VAL A C 1
ATOM 601 O O . VAL A 1 79 ? -12.212 4.670 17.121 1.00 90.62 79 VAL A O 1
ATOM 604 N N . GLY A 1 80 ? -10.166 5.563 17.349 1.00 92.56 80 GLY A N 1
ATOM 605 C CA . GLY A 1 80 ? -9.581 4.425 18.058 1.00 92.56 80 GLY A CA 1
ATOM 606 C C . GLY A 1 80 ? -9.378 3.178 17.194 1.00 92.56 80 GLY A C 1
ATOM 607 O O . GLY A 1 80 ? -9.246 2.089 17.744 1.00 92.56 80 GLY A O 1
ATOM 608 N N . HIS A 1 81 ? -9.347 3.320 15.865 1.00 88.75 81 HIS A N 1
ATOM 609 C CA . HIS A 1 81 ? -9.147 2.212 14.930 1.00 88.75 81 HIS A CA 1
ATOM 610 C C . HIS A 1 81 ? -7.829 2.344 14.170 1.00 88.75 81 HIS A C 1
ATOM 612 O O . HIS A 1 81 ? -7.354 3.447 13.905 1.00 88.75 81 HIS A O 1
ATOM 618 N N . SER A 1 82 ? -7.238 1.214 13.789 1.00 93.00 82 SER A N 1
ATOM 619 C CA . SER A 1 82 ? -5.963 1.182 13.067 1.00 93.00 82 SER A CA 1
ATOM 620 C C . SER A 1 82 ? -6.000 0.108 11.977 1.00 93.00 82 SER A C 1
ATOM 622 O O . SER A 1 82 ? -5.529 -1.006 12.214 1.00 93.00 82 SER A O 1
ATOM 624 N N . PRO A 1 83 ? -6.564 0.410 10.793 1.00 90.38 83 PRO A N 1
ATOM 625 C CA . PRO A 1 83 ? -6.597 -0.549 9.697 1.00 90.38 83 PRO A CA 1
ATOM 626 C C . PRO A 1 83 ? -5.180 -0.849 9.196 1.00 90.38 83 PRO A C 1
ATOM 628 O O . PRO A 1 83 ? -4.290 0.007 9.245 1.00 90.38 83 PRO A O 1
ATOM 631 N N . LEU A 1 84 ? -4.978 -2.057 8.670 1.00 95.19 84 LEU A N 1
ATOM 632 C CA . LEU A 1 84 ? -3.743 -2.417 7.979 1.00 95.19 84 LEU A CA 1
ATOM 633 C C . LEU A 1 84 ? -3.570 -1.504 6.764 1.00 95.19 84 LEU A C 1
ATOM 635 O O . LEU A 1 84 ? -4.540 -1.184 6.075 1.00 95.19 84 LEU A O 1
ATOM 639 N N . THR A 1 85 ? -2.338 -1.082 6.481 1.00 95.81 85 THR A N 1
ATOM 640 C CA . THR A 1 85 ? -2.071 -0.230 5.313 1.00 95.81 85 THR A CA 1
ATOM 641 C C . THR A 1 85 ? -1.109 -0.882 4.343 1.00 95.81 85 THR A C 1
ATOM 643 O O . THR A 1 85 ? -0.152 -1.525 4.762 1.00 95.81 85 THR A O 1
ATOM 646 N N . PHE A 1 86 ? -1.337 -0.737 3.039 1.00 97.12 86 PHE A N 1
ATOM 647 C CA . PHE A 1 86 ? -0.455 -1.335 2.037 1.00 97.12 86 PHE A CA 1
ATOM 648 C C . PHE A 1 86 ? -0.258 -0.453 0.800 1.00 97.12 86 PHE A C 1
ATOM 650 O O . PHE A 1 86 ? -1.046 0.451 0.521 1.00 97.12 86 PHE A O 1
ATOM 657 N N . PHE A 1 87 ? 0.819 -0.704 0.055 1.00 96.75 87 PHE A N 1
ATOM 658 C CA . PHE A 1 87 ? 1.129 0.024 -1.178 1.00 96.75 87 PHE A CA 1
ATOM 659 C C . PHE A 1 87 ? 1.474 -0.920 -2.328 1.00 96.75 87 PHE A C 1
ATOM 661 O O . PHE A 1 87 ? 2.288 -1.830 -2.183 1.00 96.75 87 PHE A O 1
ATOM 668 N N . VAL A 1 88 ? 0.898 -0.667 -3.500 1.00 96.69 88 VAL A N 1
ATOM 669 C CA . VAL A 1 88 ? 1.163 -1.436 -4.716 1.00 96.69 88 VAL A CA 1
ATOM 670 C C . VAL A 1 88 ? 1.553 -0.489 -5.846 1.00 96.69 88 VAL A C 1
ATOM 672 O O . VAL A 1 88 ? 0.776 0.381 -6.229 1.00 96.69 88 VAL A O 1
ATOM 675 N N . GLY A 1 89 ? 2.753 -0.650 -6.402 1.00 94.81 89 GLY A N 1
ATOM 676 C CA . GLY A 1 89 ? 3.280 0.243 -7.440 1.00 94.81 89 GLY A CA 1
ATOM 677 C C . GLY A 1 89 ? 3.843 -0.505 -8.644 1.00 94.81 89 GLY A C 1
ATOM 678 O O . GLY A 1 89 ? 4.503 -1.525 -8.485 1.00 94.81 89 GLY A O 1
ATOM 679 N N . SER A 1 90 ? 3.621 0.002 -9.855 1.00 93.25 90 SER A N 1
ATOM 680 C CA . SER A 1 90 ? 4.271 -0.510 -11.070 1.00 93.25 90 SER A CA 1
ATOM 681 C C . SER A 1 90 ? 5.689 0.058 -11.218 1.00 93.25 90 SER A C 1
ATOM 683 O O . SER A 1 90 ? 6.669 -0.694 -11.225 1.00 93.25 90 SER A O 1
ATOM 685 N N . ALA A 1 91 ? 5.827 1.386 -11.222 1.00 93.25 91 ALA A N 1
ATOM 686 C CA . ALA A 1 91 ? 7.120 2.057 -11.149 1.00 93.25 91 ALA A CA 1
ATOM 687 C C . ALA A 1 91 ? 7.548 2.275 -9.685 1.00 93.25 91 ALA A C 1
ATOM 689 O O . ALA A 1 91 ? 6.895 3.003 -8.939 1.00 93.25 91 ALA A O 1
ATOM 690 N N . ILE A 1 92 ? 8.655 1.642 -9.274 1.00 92.50 92 ILE A N 1
ATOM 691 C CA . ILE A 1 92 ? 9.263 1.816 -7.945 1.00 92.50 92 ILE A CA 1
ATOM 692 C C . ILE A 1 92 ? 10.735 2.200 -8.116 1.00 92.50 92 ILE A C 1
ATOM 694 O O . ILE A 1 92 ? 11.569 1.364 -8.464 1.00 92.50 92 ILE A O 1
ATOM 698 N N . ALA A 1 93 ? 11.055 3.470 -7.869 1.00 92.00 93 ALA A N 1
ATOM 699 C CA . ALA A 1 93 ? 12.421 3.982 -7.906 1.00 92.00 93 ALA A CA 1
ATOM 700 C C . ALA A 1 93 ? 13.192 3.662 -6.610 1.00 92.00 93 ALA A C 1
ATOM 702 O O . ALA A 1 93 ? 12.612 3.391 -5.559 1.00 92.00 93 ALA A O 1
ATOM 703 N N . ARG A 1 94 ? 14.529 3.724 -6.659 1.00 92.31 94 ARG A N 1
ATOM 704 C CA . ARG A 1 94 ? 15.404 3.358 -5.526 1.00 92.31 94 ARG A CA 1
ATOM 705 C C . ARG A 1 94 ? 15.096 4.140 -4.245 1.00 92.31 94 ARG A C 1
ATOM 707 O O . ARG A 1 94 ? 15.082 3.548 -3.171 1.00 92.31 94 ARG A O 1
ATOM 714 N N . ARG A 1 95 ? 14.871 5.454 -4.350 1.00 91.50 95 ARG A N 1
ATOM 715 C CA . ARG A 1 95 ? 14.616 6.313 -3.184 1.00 91.50 95 ARG A CA 1
ATOM 716 C C . ARG A 1 95 ? 13.314 5.916 -2.490 1.00 91.50 95 ARG A C 1
ATOM 718 O O . ARG A 1 95 ? 13.336 5.604 -1.304 1.00 91.50 95 ARG A O 1
ATOM 725 N N . MET A 1 96 ? 12.211 5.851 -3.239 1.00 93.94 96 MET A N 1
ATOM 726 C CA . MET A 1 96 ? 10.929 5.405 -2.691 1.00 93.94 96 MET A CA 1
ATOM 727 C C . MET A 1 96 ? 10.968 3.956 -2.189 1.00 93.94 96 MET A C 1
ATOM 729 O O . MET A 1 96 ? 10.332 3.658 -1.189 1.00 93.94 96 MET A O 1
ATOM 733 N N . ALA A 1 97 ? 11.749 3.062 -2.809 1.00 95.75 97 ALA A N 1
ATOM 734 C CA . ALA A 1 97 ? 11.923 1.698 -2.308 1.00 95.75 97 ALA A CA 1
ATOM 735 C C . ALA A 1 97 ? 12.521 1.680 -0.892 1.00 95.75 97 ALA A C 1
ATOM 737 O O . ALA A 1 97 ? 12.057 0.916 -0.052 1.00 95.75 97 ALA A O 1
ATOM 738 N N . GLY A 1 98 ? 13.505 2.544 -0.615 1.00 97.00 98 GLY A N 1
ATOM 739 C CA . GLY A 1 98 ? 14.059 2.705 0.732 1.00 97.00 98 GLY A CA 1
ATOM 740 C C . GLY A 1 98 ? 13.025 3.223 1.735 1.00 97.00 98 GLY A C 1
ATOM 741 O O . GLY A 1 98 ? 12.942 2.728 2.851 1.00 97.00 98 GLY A O 1
ATOM 742 N N . GLU A 1 99 ? 12.179 4.171 1.330 1.00 97.62 99 GLU A N 1
ATOM 743 C CA . GLU A 1 99 ? 11.102 4.690 2.187 1.00 97.62 99 GLU A CA 1
ATOM 744 C C . GLU A 1 99 ? 10.000 3.659 2.452 1.00 97.62 99 GLU A C 1
ATOM 746 O O . GLU A 1 99 ? 9.495 3.584 3.572 1.00 97.62 99 GLU A O 1
ATOM 751 N N . ILE A 1 100 ? 9.634 2.864 1.443 1.00 97.06 100 ILE A N 1
ATOM 752 C CA . ILE A 1 100 ? 8.696 1.743 1.578 1.00 97.06 100 ILE A CA 1
ATOM 753 C C . ILE A 1 100 ? 9.279 0.704 2.535 1.00 97.06 100 ILE A C 1
ATOM 755 O O . ILE A 1 100 ? 8.593 0.289 3.462 1.00 97.06 100 ILE A O 1
ATOM 759 N N . TRP A 1 101 ? 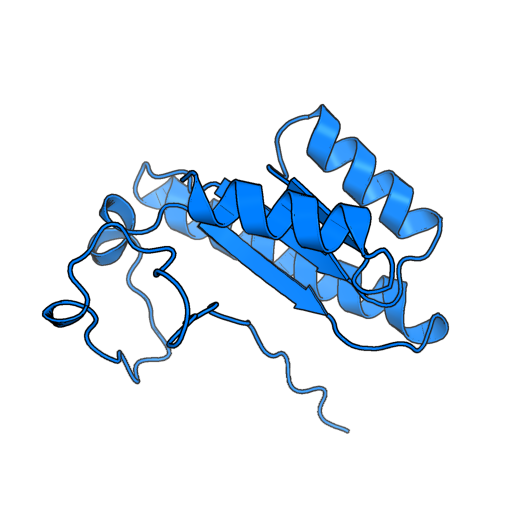10.546 0.325 2.351 1.00 98.00 101 TRP A N 1
ATOM 760 C CA . TRP A 1 101 ? 11.229 -0.635 3.217 1.00 98.00 101 TRP A CA 1
ATOM 761 C C . TRP A 1 101 ? 11.245 -0.182 4.679 1.00 98.00 101 TRP A C 1
ATOM 763 O O . TRP A 1 101 ? 10.791 -0.918 5.548 1.00 98.00 101 TRP A O 1
ATOM 773 N N . ASN A 1 102 ? 11.652 1.062 4.940 1.00 98.31 102 ASN A N 1
ATOM 774 C CA . ASN A 1 102 ? 11.667 1.614 6.295 1.00 98.31 102 ASN A CA 1
ATOM 775 C C . ASN A 1 102 ? 10.270 1.604 6.941 1.00 98.31 102 ASN A C 1
ATOM 777 O O . ASN A 1 102 ? 10.146 1.355 8.138 1.00 98.31 102 ASN A O 1
ATOM 781 N N . GLN A 1 103 ? 9.215 1.875 6.162 1.00 98.25 103 GLN A N 1
ATOM 782 C CA . GLN A 1 103 ? 7.837 1.815 6.656 1.00 98.25 103 GLN A CA 1
ATOM 783 C C . GLN A 1 103 ? 7.351 0.386 6.924 1.00 98.25 103 GLN A C 1
ATOM 785 O O . GLN A 1 103 ? 6.527 0.197 7.814 1.00 98.25 103 GLN A O 1
ATOM 790 N N . LEU A 1 104 ? 7.835 -0.606 6.175 1.00 98.00 104 LEU A N 1
ATOM 791 C CA . LEU A 1 104 ? 7.563 -2.017 6.459 1.00 98.00 104 LEU A CA 1
ATOM 792 C C . LEU A 1 104 ? 8.270 -2.450 7.749 1.00 98.00 104 LEU A C 1
ATOM 794 O O . LEU A 1 104 ? 7.645 -3.048 8.617 1.00 98.00 104 LEU A O 1
ATOM 798 N N . GLU A 1 105 ? 9.549 -2.099 7.909 1.00 98.25 105 GLU A N 1
ATOM 799 C CA . GLU A 1 105 ? 10.336 -2.456 9.098 1.00 98.25 105 GLU A CA 1
ATOM 800 C C . GLU A 1 105 ? 9.780 -1.847 10.385 1.00 98.25 105 GLU A C 1
ATOM 802 O O . GLU A 1 105 ? 9.771 -2.501 11.426 1.00 98.25 105 GLU A O 1
ATOM 807 N N . ASN A 1 106 ? 9.301 -0.603 10.328 1.00 97.44 106 ASN A N 1
ATOM 808 C CA . ASN A 1 106 ? 8.755 0.079 11.500 1.00 97.44 106 ASN A CA 1
ATOM 809 C C . ASN A 1 106 ? 7.245 -0.153 11.714 1.00 97.44 106 ASN A C 1
ATOM 811 O O . ASN A 1 106 ? 6.674 0.415 12.644 1.00 97.44 106 ASN A O 1
ATOM 815 N N . GLY A 1 107 ? 6.591 -0.947 10.858 1.00 96.75 107 GLY A N 1
ATOM 816 C CA . GLY A 1 107 ? 5.164 -1.274 10.953 1.00 96.75 107 GLY A CA 1
ATOM 817 C C . GLY A 1 107 ? 4.196 -0.166 10.516 1.00 96.75 107 GLY A C 1
ATOM 818 O O . GLY A 1 107 ? 2.984 -0.337 10.641 1.00 96.75 107 GLY A O 1
ATOM 819 N N . THR A 1 108 ? 4.684 0.957 9.976 1.00 97.00 108 THR A N 1
ATOM 820 C CA . THR A 1 108 ? 3.833 2.021 9.404 1.00 97.00 108 THR A CA 1
ATOM 821 C C . THR A 1 108 ? 3.067 1.537 8.173 1.00 97.00 108 THR A C 1
ATOM 823 O O . THR A 1 108 ? 1.956 2.004 7.905 1.00 97.00 108 THR A O 1
ATOM 826 N N . LEU A 1 109 ? 3.666 0.623 7.409 1.00 97.56 109 LEU A N 1
ATOM 827 C CA . LEU A 1 109 ? 3.055 -0.070 6.284 1.00 97.56 109 LEU A CA 1
ATOM 828 C C . LEU A 1 109 ? 3.044 -1.570 6.592 1.00 97.56 109 LEU A C 1
ATOM 830 O O . LEU A 1 109 ? 4.051 -2.133 7.002 1.00 97.56 109 LEU A O 1
ATOM 834 N N . SER A 1 110 ? 1.905 -2.218 6.390 1.00 98.00 110 SER A N 1
ATOM 835 C CA . SER A 1 110 ? 1.700 -3.638 6.682 1.00 98.00 110 SER A CA 1
ATOM 836 C C . SER A 1 110 ? 2.155 -4.547 5.541 1.00 98.00 110 SER A C 1
ATOM 838 O O . SER A 1 110 ? 2.559 -5.679 5.788 1.00 98.00 110 SER A O 1
ATOM 840 N N . ASN A 1 111 ? 2.075 -4.084 4.289 1.00 98.00 111 ASN A N 1
ATOM 841 C CA . ASN A 1 111 ? 2.545 -4.845 3.132 1.00 98.00 111 ASN A CA 1
ATOM 842 C C . ASN A 1 111 ? 2.852 -3.934 1.931 1.00 98.00 111 ASN A C 1
ATOM 844 O O . ASN A 1 111 ? 2.332 -2.820 1.829 1.00 98.00 111 ASN A O 1
ATOM 848 N N . ALA A 1 112 ? 3.677 -4.403 0.996 1.00 97.56 112 ALA A N 1
ATOM 849 C CA . ALA A 1 112 ? 3.912 -3.715 -0.267 1.00 97.56 112 ALA A CA 1
ATOM 850 C C . ALA A 1 112 ? 4.241 -4.683 -1.406 1.00 97.56 112 ALA A C 1
ATOM 852 O O . ALA A 1 112 ? 4.843 -5.734 -1.190 1.00 97.56 112 ALA A O 1
ATOM 853 N N . ALA A 1 113 ? 3.899 -4.302 -2.637 1.00 97.69 113 ALA A N 1
ATOM 854 C CA . ALA A 1 113 ? 4.225 -5.089 -3.821 1.00 97.69 113 ALA A CA 1
ATOM 855 C C . ALA A 1 113 ? 4.557 -4.223 -5.040 1.00 97.69 113 ALA A C 1
ATOM 857 O O . ALA A 1 113 ? 4.000 -3.143 -5.247 1.00 97.69 113 ALA A O 1
ATOM 858 N N . ASN A 1 114 ? 5.439 -4.742 -5.890 1.00 96.12 114 ASN A N 1
ATOM 859 C CA . ASN A 1 114 ? 5.652 -4.245 -7.237 1.00 96.12 114 ASN A CA 1
ATOM 860 C C . ASN A 1 114 ? 4.753 -5.006 -8.230 1.00 96.12 114 ASN A C 1
ATOM 862 O O . ASN A 1 114 ? 4.852 -6.230 -8.326 1.00 96.12 114 ASN A O 1
ATOM 866 N N . LEU A 1 115 ? 3.923 -4.294 -9.003 1.00 94.12 115 LEU A N 1
ATOM 867 C CA . LEU A 1 115 ? 2.994 -4.895 -9.978 1.00 94.12 115 LEU A CA 1
ATOM 868 C C . LEU A 1 115 ? 3.697 -5.682 -11.088 1.00 94.12 115 LEU A C 1
ATOM 870 O O . LEU A 1 115 ? 3.134 -6.634 -11.614 1.00 94.12 115 LEU A O 1
ATOM 874 N N . ASN A 1 116 ? 4.940 -5.330 -11.410 1.00 93.44 116 ASN A N 1
ATOM 875 C CA . ASN A 1 116 ? 5.745 -6.007 -12.425 1.00 93.44 116 ASN A CA 1
ATOM 876 C C . ASN A 1 116 ? 6.504 -7.223 -11.861 1.00 93.44 116 ASN A C 1
ATOM 878 O O . ASN A 1 116 ? 7.363 -7.795 -12.534 1.00 93.44 116 ASN A O 1
ATOM 882 N N . ARG A 1 117 ? 6.246 -7.610 -10.603 1.00 96.06 117 ARG A N 1
ATOM 883 C CA . ARG A 1 117 ? 6.836 -8.780 -9.943 1.00 96.06 117 ARG A CA 1
ATOM 884 C C . ARG A 1 117 ? 5.732 -9.747 -9.533 1.00 96.06 117 ARG A C 1
ATOM 886 O O . ARG A 1 117 ? 5.171 -9.633 -8.448 1.00 96.06 117 ARG A O 1
ATOM 893 N N . GLU A 1 118 ? 5.484 -10.747 -10.372 1.00 95.38 118 GLU A N 1
ATOM 894 C CA . GLU A 1 118 ? 4.407 -11.736 -10.193 1.00 95.38 118 GLU A CA 1
ATOM 895 C C . GLU A 1 118 ? 4.386 -12.373 -8.797 1.00 95.38 118 GLU A C 1
ATOM 897 O O . GLU A 1 118 ? 3.336 -12.444 -8.166 1.00 95.38 118 GLU A O 1
ATOM 902 N N . ASN A 1 119 ? 5.550 -12.753 -8.258 1.00 96.81 119 ASN A N 1
ATOM 903 C CA . ASN A 1 119 ? 5.638 -13.329 -6.912 1.00 96.81 119 ASN A CA 1
ATOM 904 C C . ASN A 1 119 ? 5.168 -12.362 -5.815 1.00 96.81 119 ASN A C 1
ATOM 906 O O . ASN A 1 119 ? 4.569 -12.799 -4.835 1.00 96.81 119 ASN A O 1
ATOM 910 N N . GLN A 1 120 ? 5.418 -11.058 -5.969 1.00 96.50 120 GLN A N 1
ATOM 911 C CA . GLN A 1 120 ? 4.974 -10.051 -5.004 1.00 96.50 120 GLN A CA 1
ATOM 912 C C . GLN A 1 120 ? 3.471 -9.803 -5.123 1.00 96.50 120 GLN A C 1
ATOM 914 O O . GLN A 1 120 ? 2.795 -9.742 -4.101 1.00 96.50 120 GLN A O 1
ATOM 919 N N . VAL A 1 121 ? 2.940 -9.745 -6.349 1.00 95.12 121 VAL A N 1
ATOM 920 C CA . VAL A 1 121 ? 1.492 -9.654 -6.595 1.00 95.12 121 VAL A CA 1
ATOM 921 C C . VAL A 1 121 ? 0.774 -10.866 -6.002 1.00 95.12 121 VAL A C 1
ATOM 923 O O . VAL A 1 121 ? -0.152 -10.718 -5.215 1.00 95.12 121 VAL A O 1
ATOM 926 N N . ALA A 1 122 ? 1.254 -12.077 -6.282 1.00 93.88 122 ALA A N 1
ATOM 927 C CA . ALA A 1 122 ? 0.675 -13.289 -5.720 1.00 93.88 122 ALA A CA 1
ATOM 928 C C . ALA A 1 122 ? 0.786 -13.331 -4.184 1.00 93.88 122 ALA A C 1
ATOM 930 O O . ALA A 1 122 ? -0.119 -13.824 -3.515 1.00 93.88 122 ALA A O 1
ATOM 931 N N . SER A 1 123 ? 1.886 -12.832 -3.611 1.00 94.00 123 SER A N 1
ATOM 932 C CA . SER A 1 123 ? 2.065 -12.738 -2.157 1.00 94.00 123 SER A CA 1
ATOM 933 C C . SER A 1 123 ? 1.051 -11.785 -1.522 1.00 94.00 123 SER A C 1
ATOM 935 O O . SER A 1 123 ? 0.341 -12.178 -0.597 1.00 94.00 123 SER A O 1
ATOM 937 N N . ILE A 1 124 ? 0.916 -10.563 -2.051 1.00 94.75 124 ILE A N 1
ATOM 938 C CA . ILE A 1 124 ? -0.009 -9.574 -1.488 1.00 94.75 124 ILE A CA 1
ATOM 939 C C . ILE A 1 124 ? -1.473 -9.970 -1.701 1.00 94.75 124 ILE A C 1
ATOM 941 O O . ILE A 1 124 ? -2.280 -9.768 -0.802 1.00 94.75 124 ILE A O 1
ATOM 945 N N . SER A 1 125 ? -1.820 -10.602 -2.829 1.00 94.75 125 SER A N 1
ATOM 946 C CA . SER A 1 125 ? -3.168 -11.139 -3.049 1.00 94.75 125 SER A CA 1
ATOM 947 C C . SER A 1 125 ? -3.516 -12.227 -2.037 1.00 94.75 125 SER A C 1
ATOM 949 O O . SER A 1 125 ? -4.589 -12.186 -1.450 1.00 94.75 125 SER A O 1
ATOM 951 N N . ARG A 1 126 ? -2.604 -13.175 -1.776 1.00 93.81 126 ARG A N 1
ATOM 952 C CA . ARG A 1 126 ? -2.829 -14.201 -0.743 1.00 93.81 126 ARG A CA 1
ATOM 953 C C . ARG A 1 126 ? -2.951 -13.591 0.647 1.00 93.81 126 ARG A C 1
ATOM 955 O O . ARG A 1 126 ? -3.796 -14.037 1.411 1.00 93.81 126 ARG A O 1
ATOM 962 N N . TRP A 1 127 ? -2.130 -12.587 0.953 1.00 94.56 127 TRP A N 1
ATOM 963 C CA . TRP A 1 127 ? -2.222 -11.851 2.208 1.00 94.56 127 TRP A CA 1
ATOM 964 C C . TRP A 1 127 ? -3.599 -11.201 2.363 1.00 94.56 127 TRP A C 1
ATOM 966 O O . TRP A 1 127 ? -4.253 -11.469 3.361 1.00 94.56 127 TRP A O 1
ATOM 976 N N . LEU A 1 128 ? -4.076 -10.457 1.357 1.00 90.12 128 LEU A N 1
ATOM 977 C CA . LEU A 1 128 ? -5.408 -9.839 1.367 1.00 90.12 128 LEU A CA 1
ATOM 978 C C . LEU A 1 128 ? -6.530 -10.865 1.575 1.00 90.12 128 LEU A C 1
ATOM 980 O O . LEU A 1 128 ? -7.409 -10.626 2.389 1.00 90.12 128 LEU A O 1
ATOM 984 N N . CYS A 1 129 ? -6.477 -12.017 0.899 1.00 89.06 129 CYS A N 1
ATOM 985 C CA . CYS A 1 129 ? -7.476 -13.080 1.062 1.00 89.06 129 CYS A CA 1
ATOM 986 C C . CYS A 1 129 ? -7.418 -13.800 2.423 1.00 89.06 129 CYS A C 1
ATOM 988 O O . CYS A 1 129 ? -8.295 -14.611 2.709 1.00 89.06 129 CYS A O 1
ATOM 990 N N . SER A 1 130 ? -6.356 -13.597 3.206 1.00 90.12 130 SER A N 1
ATOM 991 C CA . SER A 1 130 ? -6.174 -14.223 4.523 1.00 90.12 130 SER A CA 1
ATOM 992 C C . SER A 1 130 ? -6.543 -13.316 5.698 1.00 90.12 130 SER A C 1
ATOM 994 O O . SER A 1 130 ? -6.445 -13.762 6.841 1.00 90.12 130 SER A O 1
ATOM 996 N N . LEU A 1 131 ? -6.897 -12.057 5.414 1.00 85.81 131 LEU A N 1
ATOM 997 C CA . LEU A 1 131 ? -7.374 -11.080 6.394 1.00 85.81 131 LEU A CA 1
ATOM 998 C C . LEU A 1 131 ? -8.826 -11.364 6.789 1.00 85.81 131 LEU A C 1
ATOM 1000 O O . LEU A 1 131 ? -9.140 -11.109 7.972 1.00 85.81 131 LEU A O 1
#